Protein AF-A0A0F9I7W4-F1 (afdb_monomer_lite)

Foldseek 3Di:
DDDDPQFDADPVGFTKKWFPQLDWDWDDDPNDIWIQCHAPSITITGHDPVGVVVLQPDFDDDPPDDTHGGMDGDGPVSCVCRVCSNDD

Secondary structure (DSSP, 8-state):
-PPPTTS-B-TTSPEEEEETT-S-EEEEETTEEEEEEEETTEEEEEE-TTTHHHHHT-EE--TTS--EE-EEEPPHHHHHHHHTTT--

Sequence (88 aa):
MTIPETAQRNAIGQIALKNLRRRPMAAQCKNKTFVFASWVDIAIAWVDEEDVPCLLLKKHQCCGGNKKKIIAYATEDDVRRWTNKGGR

Radius of gyration: 12.92 Å; chains: 1; bounding box: 27×24×36 Å

pLDDT: mean 89.36, std 9.3, range [55.22, 97.19]

Organism: NCBI:txid412755

Structure (mmCIF, N/CA/C/O backbone):
data_AF-A0A0F9I7W4-F1
#
_entry.id   AF-A0A0F9I7W4-F1
#
loop_
_atom_site.group_PDB
_atom_site.id
_atom_site.type_symbol
_atom_site.label_atom_id
_atom_site.label_alt_id
_atom_site.label_comp_id
_atom_site.label_asym_id
_atom_site.label_entity_id
_atom_site.label_seq_id
_atom_site.pdbx_PDB_ins_code
_atom_site.Cartn_x
_atom_site.Cartn_y
_atom_site.Cartn_z
_atom_site.occupancy
_atom_site.B_iso_or_equiv
_atom_site.auth_seq_id
_atom_site.auth_comp_id
_atom_site.auth_asym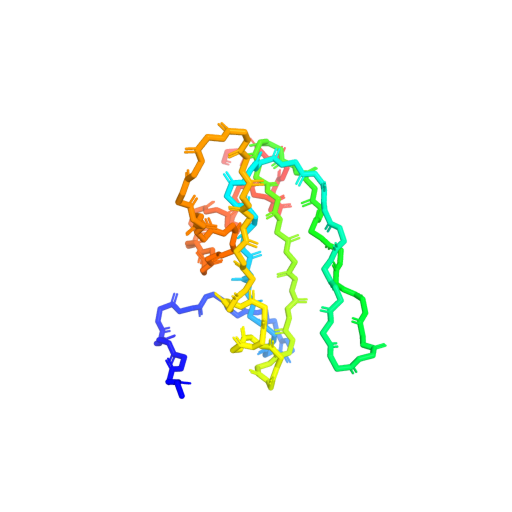_id
_atom_site.auth_atom_id
_atom_site.pdbx_PDB_model_num
ATOM 1 N N . MET A 1 1 ? -12.973 9.398 4.446 1.00 60.97 1 MET A N 1
ATOM 2 C CA . MET A 1 1 ? -11.750 9.707 3.672 1.00 60.97 1 MET A CA 1
ATOM 3 C C . MET A 1 1 ? -11.921 8.998 2.345 1.00 60.97 1 MET A C 1
ATOM 5 O O . MET A 1 1 ? -12.035 7.782 2.369 1.00 60.97 1 MET A O 1
ATOM 9 N N . THR A 1 2 ? -12.076 9.728 1.244 1.00 80.94 2 THR A N 1
ATOM 10 C CA . THR A 1 2 ? -12.359 9.128 -0.069 1.00 80.94 2 THR A CA 1
ATOM 11 C C . THR A 1 2 ? -11.065 8.600 -0.678 1.00 80.94 2 THR A C 1
ATOM 13 O O . THR A 1 2 ? -10.033 9.274 -0.612 1.00 80.94 2 THR A O 1
ATOM 16 N N . ILE A 1 3 ? -11.101 7.385 -1.219 1.00 85.50 3 ILE A N 1
ATOM 17 C CA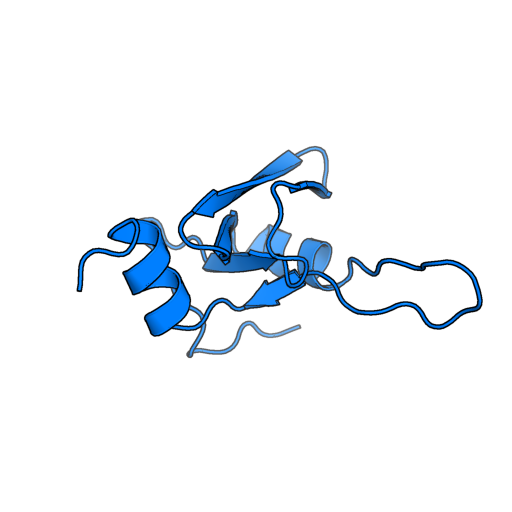 . ILE A 1 3 ? -9.967 6.796 -1.932 1.00 85.50 3 ILE A CA 1
ATOM 18 C C . ILE A 1 3 ? -9.886 7.462 -3.310 1.00 85.50 3 ILE A C 1
ATOM 20 O O . ILE A 1 3 ? -10.908 7.542 -3.988 1.00 85.50 3 ILE A O 1
ATOM 24 N N . PRO A 1 4 ? -8.718 7.983 -3.721 1.00 88.75 4 PRO A N 1
ATOM 25 C CA . PRO A 1 4 ? -8.585 8.632 -5.016 1.00 88.75 4 PRO A CA 1
ATOM 26 C C . PRO A 1 4 ? -8.738 7.610 -6.148 1.00 88.75 4 PRO A C 1
ATOM 28 O O . PRO A 1 4 ? -8.272 6.478 -6.031 1.00 88.75 4 PRO A O 1
ATOM 31 N N . GLU A 1 5 ? -9.320 8.028 -7.270 1.00 89.38 5 GLU A N 1
ATOM 32 C CA . GLU A 1 5 ? -9.491 7.177 -8.461 1.00 89.38 5 GLU A CA 1
ATOM 33 C C . GLU A 1 5 ? -8.154 6.711 -9.056 1.00 89.38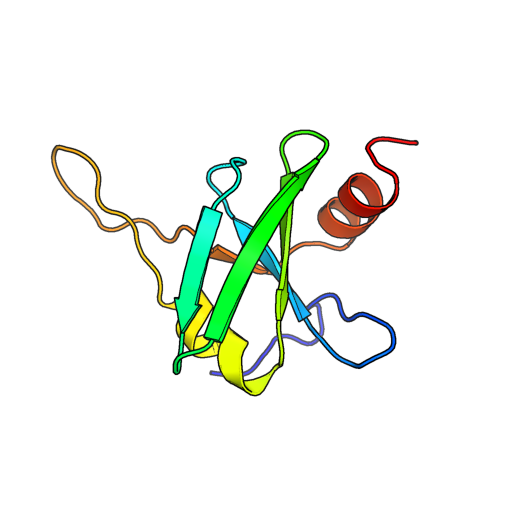 5 GLU A C 1
ATOM 35 O O . GLU A 1 5 ? -8.077 5.661 -9.681 1.00 89.38 5 GLU A O 1
ATOM 40 N N . THR A 1 6 ? -7.076 7.454 -8.799 1.00 89.94 6 THR A N 1
ATOM 41 C CA . THR A 1 6 ? -5.711 7.118 -9.228 1.00 89.94 6 THR A CA 1
ATOM 42 C C . THR A 1 6 ? -5.058 6.005 -8.399 1.00 89.94 6 THR A C 1
ATOM 44 O O . THR A 1 6 ? -3.933 5.590 -8.700 1.00 89.94 6 THR A O 1
ATOM 47 N N . ALA A 1 7 ? -5.725 5.522 -7.343 1.00 91.62 7 ALA A N 1
ATOM 48 C CA . ALA A 1 7 ? -5.233 4.421 -6.527 1.00 91.62 7 ALA A CA 1
ATOM 49 C C . ALA A 1 7 ? -5.171 3.125 -7.346 1.00 91.62 7 ALA A C 1
ATOM 51 O O . ALA A 1 7 ? -6.156 2.694 -7.941 1.00 91.62 7 ALA A O 1
ATOM 52 N N . GLN A 1 8 ? -4.008 2.479 -7.332 1.00 96.06 8 GLN A N 1
ATOM 53 C CA . GLN A 1 8 ? -3.792 1.241 -8.073 1.00 96.06 8 GLN A CA 1
ATOM 54 C C . GLN A 1 8 ? -4.540 0.083 -7.418 1.00 96.06 8 GLN A C 1
ATOM 56 O O . GLN A 1 8 ? -4.391 -0.148 -6.213 1.00 96.06 8 GLN A O 1
ATOM 61 N N . ARG A 1 9 ? -5.320 -0.646 -8.221 1.00 96.06 9 ARG A N 1
ATOM 62 C CA . ARG A 1 9 ? -6.146 -1.775 -7.785 1.00 96.06 9 ARG A CA 1
ATOM 63 C C . ARG A 1 9 ? -5.708 -3.064 -8.472 1.00 96.06 9 ARG A C 1
ATOM 65 O O . ARG A 1 9 ? -5.346 -3.043 -9.644 1.00 96.06 9 ARG A O 1
ATOM 72 N N . ASN A 1 10 ? -5.742 -4.180 -7.752 1.00 94.25 10 ASN A N 1
ATOM 73 C CA . ASN A 1 10 ? -5.560 -5.502 -8.356 1.00 94.25 10 ASN A CA 1
ATOM 74 C C . ASN A 1 10 ? -6.901 -6.072 -8.866 1.00 94.25 10 ASN A C 1
ATOM 76 O O . ASN A 1 10 ? -7.958 -5.465 -8.695 1.00 94.25 10 ASN A O 1
ATOM 80 N N . ALA A 1 11 ? -6.863 -7.264 -9.470 1.00 92.94 11 ALA A N 1
ATOM 81 C CA . ALA A 1 11 ? -8.034 -7.911 -10.076 1.00 92.94 11 ALA A CA 1
ATOM 82 C C . ALA A 1 11 ? -9.189 -8.201 -9.097 1.00 92.94 11 ALA A C 1
ATOM 84 O O . ALA A 1 11 ? -10.325 -8.363 -9.528 1.00 92.94 11 ALA A O 1
ATOM 85 N N . ILE A 1 12 ? -8.910 -8.255 -7.793 1.00 94.00 12 ILE A N 1
ATOM 86 C CA . ILE A 1 12 ? -9.907 -8.497 -6.740 1.00 94.00 12 ILE A CA 1
ATOM 87 C C . ILE A 1 12 ? -10.305 -7.210 -5.999 1.00 94.00 12 ILE A C 1
ATOM 89 O O . ILE A 1 12 ? -10.957 -7.267 -4.962 1.00 94.00 12 ILE A O 1
ATOM 93 N N . GLY A 1 13 ? -9.922 -6.039 -6.519 1.00 92.44 13 GLY A N 1
ATOM 94 C CA . GLY A 1 13 ? -10.340 -4.735 -6.000 1.00 92.44 13 GLY A CA 1
ATOM 95 C C . GLY A 1 13 ? -9.530 -4.203 -4.815 1.00 92.44 13 GLY A C 1
ATOM 96 O O . GLY A 1 13 ? -9.846 -3.124 -4.310 1.00 92.44 13 GLY A O 1
ATOM 97 N N . GLN A 1 14 ? -8.473 -4.899 -4.389 1.00 96.06 14 GLN A N 1
ATOM 98 C CA . GLN A 1 14 ? -7.588 -4.421 -3.325 1.00 96.06 14 GLN A CA 1
ATOM 99 C C . GLN A 1 14 ? -6.685 -3.304 -3.825 1.00 96.06 14 GLN A C 1
ATOM 101 O O . GLN A 1 14 ? -6.259 -3.299 -4.977 1.00 96.06 14 GLN A O 1
ATOM 106 N N . ILE A 1 15 ? -6.330 -2.395 -2.927 1.00 97.19 15 ILE A N 1
ATOM 107 C CA . ILE A 1 15 ? -5.573 -1.188 -3.229 1.00 97.19 15 ILE A CA 1
ATOM 108 C C . ILE A 1 15 ? -4.116 -1.359 -2.814 1.00 97.19 15 ILE A C 1
ATOM 110 O O . ILE A 1 15 ? -3.819 -1.817 -1.708 1.00 97.19 15 ILE A O 1
ATOM 114 N N . ALA A 1 16 ? -3.197 -0.951 -3.687 1.00 96.94 16 ALA A N 1
ATOM 115 C CA . ALA A 1 16 ? -1.775 -0.945 -3.383 1.00 96.94 16 ALA A CA 1
ATOM 116 C C . ALA A 1 16 ? -1.412 0.233 -2.472 1.00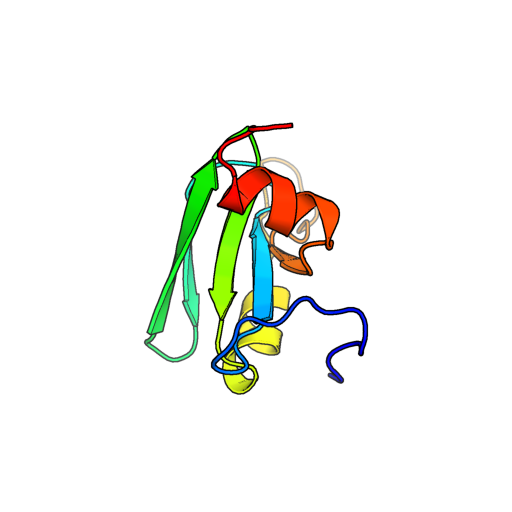 96.94 16 ALA A C 1
ATOM 118 O O . ALA A 1 16 ? -1.508 1.407 -2.851 1.00 96.94 16 ALA A O 1
ATOM 119 N N . LEU A 1 17 ? -0.901 -0.085 -1.286 1.00 96.81 17 LEU A N 1
ATOM 120 C CA . LEU A 1 17 ? -0.246 0.879 -0.411 1.00 96.81 17 LEU A CA 1
ATOM 121 C C . LEU A 1 17 ? 1.249 0.597 -0.357 1.00 96.81 17 LEU A C 1
ATOM 123 O O . LEU A 1 17 ? 1.668 -0.556 -0.289 1.00 96.81 17 LEU A O 1
ATOM 127 N N . LYS A 1 18 ? 2.058 1.657 -0.306 1.00 96.00 18 LYS A N 1
ATOM 128 C CA . LYS A 1 18 ? 3.507 1.566 -0.133 1.00 96.00 18 LYS A CA 1
ATOM 129 C C . LYS A 1 18 ? 3.967 2.057 1.229 1.00 96.00 18 LYS A C 1
ATOM 131 O O . LYS A 1 18 ? 3.475 3.061 1.746 1.00 96.00 18 LYS A O 1
ATOM 136 N N . ASN A 1 19 ? 4.978 1.389 1.771 1.00 95.12 19 ASN A N 1
ATOM 137 C CA . ASN A 1 19 ? 5.745 1.860 2.911 1.00 95.12 19 ASN A CA 1
ATOM 138 C C . ASN A 1 19 ? 6.867 2.792 2.428 1.00 95.12 19 ASN A C 1
ATOM 140 O O . ASN A 1 19 ? 7.810 2.377 1.751 1.00 95.12 19 ASN A O 1
ATOM 144 N N . LEU A 1 20 ? 6.803 4.055 2.844 1.00 93.19 20 LEU A N 1
ATOM 145 C CA . LEU A 1 20 ? 7.755 5.106 2.479 1.00 93.19 20 LEU A CA 1
ATOM 146 C C . LEU A 1 20 ? 9.167 4.863 3.026 1.00 93.19 20 LEU A C 1
ATOM 148 O O . LEU A 1 20 ? 10.121 5.477 2.555 1.00 93.19 20 LEU A O 1
ATOM 152 N N . ARG A 1 21 ? 9.322 3.961 4.002 1.00 89.38 21 ARG A N 1
ATOM 153 C CA . ARG A 1 21 ? 10.633 3.582 4.546 1.00 89.38 21 ARG A CA 1
ATOM 154 C C . ARG A 1 21 ? 11.400 2.587 3.675 1.00 89.38 21 ARG A C 1
ATOM 156 O O . ARG A 1 21 ? 12.534 2.286 4.033 1.00 89.38 21 ARG A O 1
ATOM 163 N N . ARG A 1 22 ? 10.806 2.081 2.581 1.00 88.88 22 ARG A N 1
ATOM 164 C CA . ARG A 1 22 ? 11.451 1.153 1.626 1.00 88.88 22 ARG A CA 1
ATOM 165 C C . ARG A 1 22 ? 12.019 -0.114 2.278 1.00 88.88 22 ARG A C 1
ATOM 167 O O . ARG A 1 22 ? 13.023 -0.661 1.846 1.00 88.88 22 ARG A O 1
ATOM 174 N N . ARG A 1 23 ? 11.407 -0.548 3.380 1.00 88.94 23 ARG A N 1
ATOM 175 C CA . ARG A 1 23 ? 11.800 -1.745 4.129 1.00 88.94 23 ARG A CA 1
ATOM 176 C C . ARG A 1 23 ? 10.570 -2.602 4.391 1.00 88.94 23 ARG A C 1
ATOM 178 O O . ARG A 1 23 ? 9.474 -2.036 4.509 1.00 88.94 23 ARG A O 1
ATOM 185 N N . PRO A 1 24 ? 10.736 -3.926 4.537 1.00 91.88 24 PRO A N 1
ATOM 186 C CA . PRO A 1 24 ? 9.658 -4.783 4.990 1.00 91.88 24 PRO A CA 1
ATOM 187 C C . PRO A 1 24 ? 9.066 -4.270 6.302 1.00 91.88 24 PRO A C 1
ATOM 189 O O . PRO A 1 24 ? 9.794 -3.832 7.197 1.00 91.88 24 PRO A O 1
ATOM 192 N N . MET A 1 25 ? 7.742 -4.284 6.405 1.00 93.19 25 MET A N 1
ATOM 193 C CA . MET A 1 25 ? 7.037 -3.829 7.600 1.00 93.19 25 MET A CA 1
ATOM 194 C C . MET A 1 25 ? 5.714 -4.569 7.735 1.00 93.19 25 MET A C 1
ATOM 196 O O . MET A 1 25 ? 4.969 -4.683 6.767 1.00 93.19 25 MET A O 1
ATOM 200 N N . ALA A 1 26 ? 5.400 -5.011 8.948 1.00 93.81 26 ALA A N 1
ATOM 201 C CA . ALA A 1 26 ? 4.062 -5.455 9.301 1.00 93.81 26 ALA A CA 1
ATOM 202 C C . ALA A 1 26 ? 3.285 -4.284 9.917 1.00 93.81 26 ALA A C 1
ATOM 204 O O . ALA A 1 26 ? 3.780 -3.606 10.820 1.00 93.81 26 ALA A O 1
ATOM 205 N N . ALA A 1 27 ? 2.069 -4.038 9.435 1.00 93.19 27 ALA A N 1
ATOM 206 C CA . ALA A 1 27 ? 1.158 -3.054 10.000 1.00 93.19 27 ALA A CA 1
ATOM 207 C C . ALA A 1 27 ? -0.133 -3.737 10.441 1.00 93.19 27 ALA A C 1
ATOM 209 O O . ALA A 1 27 ? -0.813 -4.372 9.641 1.00 93.19 27 ALA A O 1
ATOM 210 N N . GLN A 1 28 ? -0.487 -3.572 11.712 1.00 93.38 28 GLN A N 1
ATOM 211 C CA . GLN A 1 28 ? -1.764 -4.048 12.233 1.00 93.38 28 GLN A CA 1
ATOM 212 C C . GLN A 1 28 ? -2.853 -2.989 12.088 1.00 93.38 28 GLN A C 1
ATOM 214 O O . GLN A 1 28 ? -2.644 -1.817 12.440 1.00 93.38 28 GLN A O 1
ATOM 219 N N . CYS A 1 29 ? -4.013 -3.427 11.613 1.00 92.75 29 CYS A N 1
ATOM 220 C CA . CYS A 1 29 ? -5.234 -2.645 11.522 1.00 92.75 29 CYS A CA 1
ATOM 221 C C . CYS A 1 29 ? -6.454 -3.562 11.693 1.00 92.75 29 CYS A C 1
ATOM 223 O O . CYS A 1 29 ? -6.500 -4.609 11.060 1.00 92.75 29 CYS A O 1
ATOM 225 N N . LYS A 1 30 ? -7.427 -3.178 12.535 1.00 88.62 30 LYS A N 1
ATOM 226 C CA . LYS A 1 30 ? -8.678 -3.932 12.777 1.00 88.62 30 LYS A CA 1
ATOM 227 C C . LYS A 1 30 ? -8.468 -5.451 12.945 1.00 88.62 30 LYS A C 1
ATOM 229 O O . LYS A 1 30 ? -9.143 -6.253 12.314 1.00 88.62 30 LYS A O 1
ATOM 234 N N . ASN A 1 31 ? -7.490 -5.848 13.761 1.00 90.50 31 ASN A N 1
ATOM 235 C CA . ASN A 1 31 ? -7.086 -7.247 13.993 1.00 90.50 31 ASN A CA 1
ATOM 236 C C . ASN A 1 31 ? -6.531 -8.013 12.774 1.00 90.50 31 ASN A C 1
ATOM 238 O O . ASN A 1 31 ? -6.164 -9.177 12.910 1.00 90.50 31 ASN A O 1
ATOM 242 N N . LYS A 1 32 ? -6.383 -7.373 11.611 1.00 93.62 32 LYS A N 1
ATOM 243 C CA . LYS A 1 32 ? -5.643 -7.902 10.463 1.00 93.62 32 LYS A CA 1
ATOM 244 C C . LYS A 1 32 ? -4.191 -7.416 10.506 1.00 93.62 32 LYS A C 1
ATOM 246 O O . LYS A 1 32 ? -3.897 -6.301 10.953 1.00 93.62 32 LYS A O 1
ATOM 251 N N . THR A 1 33 ? -3.270 -8.249 10.024 1.00 95.00 33 THR A N 1
ATOM 252 C CA . THR A 1 33 ? -1.857 -7.885 9.845 1.00 95.00 33 THR A CA 1
ATOM 253 C C . THR A 1 33 ? -1.542 -7.805 8.359 1.00 95.00 33 THR A C 1
ATOM 255 O O . THR A 1 33 ? -1.661 -8.794 7.645 1.00 95.00 33 THR A O 1
ATOM 258 N N . PHE A 1 34 ? -1.105 -6.633 7.909 1.00 95.12 34 PHE A N 1
ATOM 259 C CA . PHE A 1 34 ? -0.712 -6.379 6.527 1.00 95.12 34 PHE A CA 1
ATOM 260 C C . PHE A 1 34 ? 0.808 -6.362 6.422 1.00 95.12 34 PHE A C 1
ATOM 262 O O . PHE A 1 34 ? 1.473 -5.586 7.115 1.00 95.12 34 PHE A O 1
ATOM 269 N N . VAL A 1 35 ? 1.359 -7.209 5.557 1.00 95.19 35 VAL A N 1
ATOM 270 C CA . VAL A 1 35 ? 2.804 -7.310 5.336 1.00 95.19 35 VAL A CA 1
ATOM 271 C C . VAL A 1 35 ? 3.172 -6.537 4.077 1.00 95.19 35 VAL A C 1
ATOM 273 O O . VAL A 1 35 ? 2.806 -6.919 2.970 1.00 95.19 35 VAL A O 1
ATOM 276 N N . PHE A 1 36 ? 3.922 -5.451 4.249 1.00 95.81 36 PHE A N 1
ATOM 277 C CA . PHE A 1 36 ? 4.521 -4.700 3.152 1.00 95.81 36 PHE A CA 1
ATOM 278 C C . PHE A 1 36 ? 5.786 -5.428 2.712 1.00 95.81 36 PHE A C 1
ATOM 280 O O . PHE A 1 36 ? 6.835 -5.281 3.342 1.00 95.81 36 PHE A O 1
ATOM 287 N N . ALA A 1 37 ? 5.687 -6.238 1.661 1.00 93.62 37 ALA A N 1
ATOM 288 C CA . ALA A 1 37 ? 6.823 -6.982 1.132 1.00 93.62 37 ALA A CA 1
ATOM 289 C C . ALA A 1 37 ? 7.697 -6.067 0.266 1.00 93.62 37 ALA A C 1
ATOM 291 O O . ALA A 1 37 ? 7.183 -5.282 -0.532 1.00 93.62 37 ALA A O 1
ATOM 292 N N . SER A 1 38 ? 9.017 -6.156 0.437 1.00 92.38 38 SER A N 1
ATOM 293 C CA . SER A 1 38 ? 9.979 -5.266 -0.216 1.00 92.38 38 SER A CA 1
ATOM 294 C C . SER A 1 38 ? 10.625 -5.921 -1.430 1.00 92.38 38 SER A C 1
ATOM 296 O O . SER A 1 38 ? 11.242 -6.972 -1.296 1.00 92.38 38 SER A O 1
ATOM 298 N N . TRP A 1 39 ? 10.554 -5.251 -2.578 1.00 90.50 39 TRP A N 1
ATOM 299 C CA . TRP A 1 39 ? 11.262 -5.590 -3.811 1.00 90.50 39 TRP A CA 1
ATOM 300 C C . TRP A 1 39 ? 11.761 -4.304 -4.466 1.00 90.50 39 TRP A C 1
ATOM 302 O O . TRP A 1 39 ? 11.024 -3.325 -4.531 1.00 90.50 39 TRP A O 1
ATOM 312 N N . VAL A 1 40 ? 12.994 -4.300 -4.981 1.00 86.94 40 VAL A N 1
ATOM 313 C CA . VAL A 1 40 ? 13.557 -3.156 -5.734 1.00 86.94 40 VAL A CA 1
ATOM 314 C C . VAL A 1 40 ? 13.497 -1.818 -4.967 1.00 86.94 40 VAL A C 1
ATOM 316 O O . VAL A 1 40 ? 13.167 -0.781 -5.536 1.00 86.94 40 VAL A O 1
ATOM 319 N N . ASP A 1 41 ? 13.765 -1.839 -3.658 1.00 87.81 41 ASP A N 1
ATOM 320 C CA . ASP A 1 41 ? 13.617 -0.686 -2.747 1.00 87.81 41 ASP A CA 1
ATOM 321 C C . ASP A 1 41 ? 12.193 -0.104 -2.651 1.00 87.81 41 ASP A C 1
ATOM 323 O O . ASP A 1 41 ? 11.991 1.042 -2.239 1.00 87.81 41 ASP A O 1
ATOM 327 N N . ILE A 1 42 ? 11.177 -0.892 -2.996 1.00 91.75 42 ILE A N 1
ATOM 328 C CA . ILE A 1 42 ? 9.764 -0.537 -2.885 1.00 91.75 42 ILE A CA 1
ATOM 329 C C . ILE A 1 42 ? 9.094 -1.591 -2.006 1.00 91.75 42 ILE A C 1
ATOM 331 O O . ILE A 1 42 ? 9.206 -2.785 -2.260 1.00 91.75 42 ILE A O 1
ATOM 335 N N . ALA A 1 43 ? 8.387 -1.166 -0.961 1.00 95.50 43 ALA A N 1
ATOM 336 C CA . ALA A 1 43 ? 7.656 -2.073 -0.083 1.00 95.50 43 ALA A CA 1
ATOM 337 C C . ALA A 1 43 ? 6.151 -1.844 -0.230 1.00 95.50 43 ALA A C 1
ATOM 339 O O . ALA A 1 43 ? 5.679 -0.778 0.159 1.00 95.50 43 ALA A O 1
ATOM 340 N N . ILE A 1 44 ? 5.419 -2.817 -0.785 1.00 95.94 44 ILE A N 1
ATOM 341 C CA . ILE A 1 44 ? 3.980 -2.721 -1.091 1.00 95.94 44 ILE A CA 1
ATOM 342 C C . ILE A 1 44 ? 3.198 -3.806 -0.353 1.00 95.94 44 ILE A C 1
ATOM 344 O O . ILE A 1 44 ? 3.690 -4.917 -0.153 1.00 95.94 44 ILE A O 1
ATOM 348 N N . ALA A 1 45 ? 1.973 -3.465 0.041 1.00 96.44 45 ALA A N 1
ATOM 349 C CA . ALA A 1 45 ? 0.935 -4.407 0.435 1.00 96.44 45 ALA A CA 1
ATOM 350 C C . ALA A 1 45 ? -0.340 -4.134 -0.376 1.00 96.44 45 ALA A C 1
ATOM 352 O O . ALA A 1 45 ? -0.691 -2.973 -0.609 1.00 96.44 45 ALA A O 1
ATOM 353 N N . TRP A 1 46 ? -1.038 -5.201 -0.765 1.00 96.38 46 TRP A N 1
ATOM 354 C CA . TRP A 1 46 ? -2.416 -5.129 -1.250 1.00 96.38 46 TRP A CA 1
ATOM 355 C C . TRP A 1 46 ? -3.359 -5.122 -0.050 1.00 96.38 46 TRP A C 1
ATOM 357 O O . TRP A 1 46 ? -3.211 -5.938 0.861 1.00 96.38 46 TRP A O 1
ATOM 367 N N . VAL A 1 47 ? -4.277 -4.160 -0.016 1.00 96.12 47 VAL A N 1
ATOM 368 C CA . VAL A 1 47 ? -5.112 -3.870 1.153 1.00 96.12 47 VAL A CA 1
ATOM 369 C C . VAL A 1 47 ? -6.563 -3.727 0.719 1.00 96.12 47 VAL A C 1
ATOM 371 O O . VAL A 1 47 ? -6.850 -3.044 -0.263 1.00 96.12 47 VAL A O 1
ATOM 374 N N . ASP A 1 48 ? -7.480 -4.327 1.471 1.00 95.31 48 ASP A N 1
ATOM 375 C CA . ASP A 1 48 ? -8.913 -4.131 1.263 1.00 95.31 48 ASP A CA 1
ATOM 376 C C . ASP A 1 48 ? -9.291 -2.654 1.458 1.00 95.31 48 ASP A C 1
ATOM 378 O O . ASP A 1 48 ? -8.777 -1.963 2.342 1.00 95.31 48 ASP A O 1
ATOM 382 N N . GLU A 1 49 ? -10.215 -2.158 0.638 1.00 93.94 49 GLU A N 1
ATOM 383 C CA . GLU A 1 49 ? -10.635 -0.751 0.638 1.00 93.94 49 GLU A CA 1
ATOM 384 C C . GLU A 1 49 ? -11.085 -0.263 2.026 1.00 93.94 49 GLU A C 1
ATOM 386 O O . GLU A 1 49 ? -10.734 0.843 2.446 1.00 93.94 49 GLU A O 1
ATOM 391 N N . GLU A 1 50 ? -11.756 -1.122 2.792 1.00 93.88 50 GLU A N 1
ATOM 392 C CA . GLU A 1 50 ? -12.192 -0.828 4.158 1.00 93.88 50 GLU A CA 1
ATOM 393 C C . GLU A 1 50 ? -11.041 -0.519 5.134 1.00 93.88 50 GLU A C 1
ATOM 395 O O . GLU A 1 50 ? -11.240 0.196 6.125 1.00 93.88 50 GLU A O 1
ATOM 400 N N . ASP A 1 51 ? -9.838 -1.037 4.883 1.00 95.00 51 ASP A N 1
ATOM 401 C CA . ASP A 1 51 ? -8.693 -0.973 5.797 1.00 95.00 51 ASP A CA 1
ATOM 402 C C . ASP A 1 51 ? -7.659 0.086 5.395 1.00 95.00 51 ASP A C 1
ATOM 404 O O . ASP A 1 51 ? -6.827 0.500 6.215 1.00 95.00 51 ASP A O 1
ATOM 408 N N . VAL A 1 52 ? -7.765 0.617 4.173 1.00 94.44 52 VAL A N 1
ATOM 409 C CA . VAL A 1 52 ? -6.911 1.695 3.656 1.00 94.44 52 VAL A CA 1
ATOM 410 C C . VAL A 1 5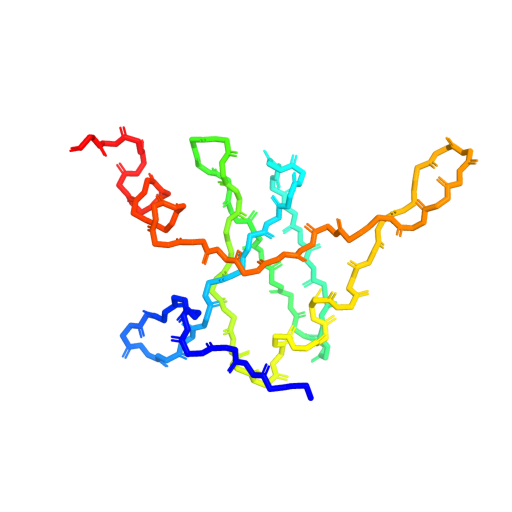2 ? -6.862 2.914 4.589 1.00 94.44 52 VAL A C 1
ATOM 412 O O . VAL A 1 52 ? -5.751 3.340 4.931 1.00 94.44 52 VAL A O 1
ATOM 415 N N . PRO A 1 53 ? -7.991 3.481 5.073 1.00 93.94 53 PRO A N 1
ATOM 416 C CA . PRO A 1 53 ? -7.943 4.677 5.916 1.00 93.94 53 PRO A CA 1
ATOM 417 C C . PRO A 1 53 ? -7.152 4.455 7.208 1.00 93.94 53 PRO A C 1
ATOM 419 O O . PRO A 1 53 ? -6.371 5.305 7.630 1.00 93.94 53 PRO A O 1
ATOM 422 N N . CYS A 1 54 ? -7.306 3.282 7.816 1.00 93.38 54 CYS A N 1
ATOM 423 C CA . CYS A 1 54 ? -6.640 2.915 9.058 1.00 93.38 54 CYS A CA 1
ATOM 424 C C . CYS A 1 54 ? -5.120 2.770 8.887 1.00 93.38 54 CYS A C 1
ATOM 426 O O . CYS A 1 54 ? -4.352 3.221 9.744 1.00 93.38 54 CYS A O 1
ATOM 428 N N . LEU A 1 55 ? -4.665 2.209 7.763 1.00 94.19 55 LEU A N 1
ATOM 429 C CA . LEU A 1 55 ? -3.238 2.126 7.445 1.00 94.19 55 LEU A CA 1
ATOM 430 C C . LEU A 1 55 ? -2.640 3.497 7.097 1.00 94.19 55 LEU A C 1
ATOM 432 O O . LEU A 1 55 ? -1.552 3.820 7.569 1.00 94.19 55 LEU A O 1
ATOM 436 N N . LEU A 1 56 ? -3.353 4.350 6.356 1.00 93.75 56 LEU A N 1
ATOM 437 C CA . LEU A 1 56 ? -2.883 5.701 6.009 1.00 93.75 56 LEU A CA 1
ATOM 438 C C . LEU A 1 56 ? -2.734 6.639 7.220 1.00 93.75 56 LEU A C 1
ATOM 440 O O . LEU A 1 56 ? -1.986 7.620 7.163 1.00 93.75 56 LEU A O 1
ATOM 444 N N . LEU A 1 57 ? -3.409 6.338 8.332 1.00 92.25 57 LEU A N 1
ATOM 445 C CA . LEU A 1 57 ? -3.254 7.060 9.596 1.00 92.25 57 LEU A CA 1
ATOM 446 C C . LEU A 1 57 ? -1.964 6.698 10.347 1.00 92.25 57 LEU A C 1
ATOM 448 O O . LEU A 1 57 ? -1.582 7.418 11.276 1.00 92.25 57 LEU A O 1
ATOM 452 N N . LYS A 1 58 ? -1.264 5.621 9.959 1.00 89.19 58 LYS A N 1
ATOM 453 C CA . LYS A 1 58 ? -0.015 5.213 10.610 1.00 89.19 58 LYS A CA 1
ATOM 454 C C . LYS A 1 58 ? 1.063 6.271 10.396 1.00 89.19 58 LYS A C 1
ATOM 456 O O . LYS A 1 58 ? 1.439 6.633 9.277 1.00 89.19 58 LYS A O 1
ATOM 461 N N . LYS A 1 59 ? 1.611 6.732 11.515 1.00 87.94 59 LYS A N 1
ATOM 462 C CA . LYS A 1 59 ? 2.757 7.632 11.554 1.00 87.94 59 LYS A CA 1
ATOM 463 C C . LYS A 1 59 ? 3.864 7.003 12.380 1.00 87.94 59 LYS A C 1
ATOM 465 O O . LYS A 1 59 ? 3.594 6.308 13.355 1.00 87.94 59 LYS A O 1
ATOM 470 N N . HIS A 1 60 ? 5.102 7.282 12.007 1.00 83.75 60 HIS A N 1
ATOM 471 C CA . HIS A 1 60 ? 6.272 6.889 12.777 1.00 83.75 60 HIS A CA 1
ATOM 472 C C . HIS A 1 60 ? 6.964 8.131 13.325 1.00 83.75 60 HIS A C 1
ATOM 474 O O . HIS A 1 60 ? 7.047 9.162 12.653 1.00 83.75 60 HIS A O 1
ATOM 480 N N . GLN A 1 61 ? 7.448 8.021 14.554 1.00 77.06 61 GLN A N 1
ATOM 481 C CA . GLN A 1 61 ? 8.251 9.032 15.222 1.00 77.06 61 GLN A CA 1
ATOM 482 C C . GLN A 1 61 ? 9.648 8.449 15.418 1.00 77.06 61 GLN A C 1
ATOM 484 O O . GLN A 1 61 ? 9.776 7.323 15.888 1.00 77.06 61 GLN A O 1
ATOM 489 N N . CYS A 1 62 ? 10.674 9.208 15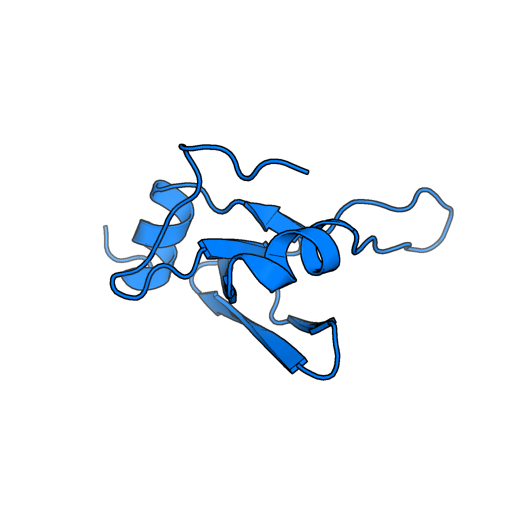.041 1.00 65.50 62 CYS A N 1
ATOM 490 C CA . CYS A 1 62 ? 12.065 8.906 15.371 1.00 65.50 62 CYS A CA 1
ATOM 491 C C . CYS A 1 62 ? 12.634 10.043 16.237 1.00 65.50 62 CYS A C 1
ATOM 493 O O . CYS A 1 62 ? 12.086 11.149 16.226 1.00 65.50 62 CYS A O 1
ATOM 495 N N . CYS A 1 63 ? 13.686 9.733 16.998 1.00 63.09 63 CYS A N 1
ATOM 496 C CA . CYS A 1 63 ? 14.396 10.564 17.974 1.00 63.09 63 CYS A CA 1
ATOM 497 C C . CYS A 1 63 ? 14.381 12.066 17.630 1.00 63.09 63 CYS A C 1
ATOM 499 O O . CYS A 1 63 ? 15.011 12.483 16.663 1.00 63.09 63 CYS A O 1
ATOM 501 N N . GLY A 1 64 ? 13.658 12.869 18.420 1.00 67.31 64 GLY A N 1
ATOM 502 C CA . GLY A 1 64 ? 13.683 14.337 18.333 1.00 67.31 64 GLY A CA 1
ATOM 503 C C . GLY A 1 64 ? 12.438 15.033 17.766 1.00 67.31 64 GLY A C 1
ATOM 504 O O . GLY A 1 64 ? 12.329 16.243 17.914 1.00 67.31 64 GLY A O 1
ATOM 505 N N . GLY A 1 65 ? 11.455 14.316 17.207 1.00 70.19 65 GLY A N 1
ATOM 506 C CA . GLY A 1 65 ? 10.120 14.890 16.967 1.00 70.19 65 GLY A CA 1
ATOM 507 C C . GLY A 1 65 ? 9.616 14.911 15.520 1.00 70.19 65 GLY A C 1
ATOM 508 O O . GLY A 1 65 ? 10.318 14.605 14.562 1.00 70.19 65 GLY A O 1
ATOM 509 N N . ASN A 1 66 ? 8.330 15.254 15.414 1.00 71.69 66 ASN A N 1
ATOM 510 C CA . ASN A 1 66 ? 7.420 15.158 14.268 1.00 71.69 66 ASN A CA 1
ATOM 511 C C . ASN A 1 66 ? 7.103 13.740 13.758 1.00 71.69 66 ASN A C 1
ATOM 513 O O . ASN A 1 66 ? 7.921 13.011 13.200 1.00 71.69 66 ASN A O 1
ATOM 517 N N . LYS A 1 67 ? 5.821 13.378 13.906 1.00 81.88 67 LYS A N 1
ATOM 518 C CA . LYS A 1 67 ? 5.227 12.138 13.399 1.00 81.88 67 LYS A CA 1
ATOM 519 C C . LYS A 1 67 ? 5.126 12.206 11.872 1.00 81.88 67 LYS A C 1
ATOM 521 O O . LYS A 1 67 ? 4.247 12.889 11.343 1.00 81.88 67 LYS A O 1
ATOM 526 N N . LYS A 1 68 ? 5.987 11.475 11.161 1.00 85.75 68 LYS A N 1
ATOM 527 C CA . LYS A 1 68 ? 5.953 11.385 9.694 1.00 85.75 68 LYS A CA 1
ATOM 528 C C . LYS A 1 68 ? 4.992 10.288 9.252 1.00 85.75 68 LYS A C 1
ATOM 530 O O . LYS A 1 68 ? 4.938 9.222 9.867 1.00 85.75 68 LYS A O 1
ATOM 535 N N . LYS A 1 69 ? 4.241 10.538 8.177 1.00 90.19 69 LYS A N 1
ATOM 536 C CA . LYS A 1 69 ? 3.485 9.479 7.498 1.00 90.19 69 LYS A CA 1
ATOM 537 C C . LYS A 1 69 ? 4.475 8.445 6.973 1.00 90.19 69 LYS A C 1
ATOM 539 O O . LYS A 1 69 ? 5.517 8.811 6.435 1.00 90.19 69 LYS A O 1
ATOM 544 N N . ILE A 1 70 ? 4.149 7.173 7.158 1.00 92.44 70 ILE A N 1
ATOM 545 C CA . ILE A 1 70 ? 4.985 6.058 6.695 1.00 92.44 70 ILE A CA 1
ATOM 546 C C . ILE A 1 70 ? 4.314 5.217 5.619 1.00 92.44 70 ILE A C 1
ATOM 548 O O . ILE A 1 70 ? 5.001 4.453 4.956 1.00 92.44 70 ILE A O 1
ATOM 552 N N . ILE A 1 71 ? 3.008 5.378 5.416 1.00 95.00 71 ILE A N 1
ATOM 553 C CA . ILE A 1 71 ? 2.242 4.657 4.402 1.00 95.00 71 ILE A CA 1
ATOM 554 C C . ILE A 1 71 ? 1.584 5.681 3.475 1.00 95.00 71 ILE A C 1
ATOM 556 O O . ILE A 1 71 ? 1.091 6.715 3.933 1.00 95.00 71 ILE A O 1
ATOM 560 N N . ALA A 1 72 ? 1.608 5.402 2.175 1.00 95.56 72 ALA A N 1
ATOM 561 C CA . ALA A 1 72 ? 0.962 6.195 1.133 1.00 95.56 72 ALA A CA 1
ATOM 562 C C . ALA A 1 72 ? 0.397 5.277 0.041 1.00 95.56 72 ALA A C 1
ATOM 564 O O . ALA A 1 72 ? 0.729 4.094 0.002 1.00 95.56 72 ALA A O 1
ATOM 565 N N . TYR A 1 73 ? -0.416 5.821 -0.864 1.00 96.38 73 TYR A N 1
ATOM 566 C CA . TYR A 1 73 ? -0.794 5.109 -2.085 1.00 96.38 73 TYR A CA 1
ATOM 567 C C . TYR A 1 73 ? 0.445 4.827 -2.941 1.00 96.38 73 TYR A C 1
ATOM 569 O O . TYR A 1 73 ? 1.338 5.676 -3.055 1.00 96.38 73 TYR A O 1
ATOM 577 N N . ALA A 1 74 ? 0.511 3.624 -3.507 1.00 95.50 74 ALA A N 1
ATOM 578 C CA . ALA A 1 74 ? 1.502 3.305 -4.525 1.00 95.50 74 ALA A CA 1
ATOM 579 C C . ALA A 1 74 ? 1.092 3.941 -5.862 1.00 95.50 74 ALA A C 1
ATOM 581 O O . ALA A 1 74 ? -0.097 4.007 -6.181 1.00 95.50 74 ALA A O 1
ATOM 582 N N . THR A 1 75 ? 2.067 4.420 -6.632 1.00 95.00 75 THR A N 1
ATOM 583 C CA . THR A 1 75 ? 1.834 4.849 -8.016 1.00 95.00 75 THR A CA 1
ATOM 584 C C . THR A 1 75 ? 1.804 3.641 -8.950 1.00 95.00 75 THR A C 1
ATOM 586 O O . THR A 1 75 ? 2.210 2.541 -8.573 1.00 95.00 75 THR A O 1
ATOM 589 N N . GLU A 1 76 ? 1.360 3.843 -10.189 1.00 94.06 76 GLU A N 1
ATOM 590 C CA . GLU A 1 76 ? 1.425 2.808 -11.226 1.00 94.06 76 GLU A CA 1
ATOM 591 C C . GLU A 1 76 ? 2.860 2.294 -11.438 1.00 94.06 76 GLU A C 1
ATOM 593 O O . GLU A 1 76 ? 3.084 1.085 -11.448 1.00 94.06 76 GLU A O 1
ATOM 598 N N . ASP A 1 77 ? 3.854 3.190 -11.511 1.00 92.75 77 ASP A N 1
ATOM 599 C CA . ASP A 1 77 ? 5.258 2.785 -11.667 1.00 92.75 77 ASP A CA 1
ATOM 600 C C . ASP A 1 77 ? 5.782 2.008 -10.450 1.00 92.75 77 ASP A C 1
ATOM 602 O O . ASP A 1 77 ? 6.491 1.015 -10.627 1.00 92.75 77 ASP A O 1
ATOM 606 N N . ASP A 1 78 ? 5.387 2.389 -9.225 1.00 93.12 78 ASP A N 1
ATOM 607 C CA . ASP A 1 78 ? 5.748 1.633 -8.020 1.00 93.12 78 ASP A CA 1
ATOM 608 C C . ASP A 1 78 ? 5.237 0.187 -8.122 1.00 93.12 78 ASP A C 1
ATOM 610 O O . ASP A 1 78 ? 5.992 -0.761 -7.896 1.00 93.12 78 ASP A O 1
ATOM 614 N N . VAL A 1 79 ? 3.958 0.017 -8.482 1.00 92.94 79 VAL A N 1
ATOM 615 C CA . VAL A 1 79 ? 3.310 -1.297 -8.608 1.00 92.94 79 VAL A CA 1
ATOM 616 C C . VAL A 1 79 ? 3.938 -2.107 -9.736 1.00 92.94 79 VAL A C 1
ATOM 618 O O . VAL A 1 79 ? 4.259 -3.278 -9.527 1.00 92.94 79 VAL A O 1
ATOM 621 N N . ARG A 1 80 ? 4.168 -1.499 -10.905 1.00 92.81 80 ARG A N 1
ATOM 622 C CA . ARG A 1 80 ? 4.790 -2.152 -12.064 1.00 92.81 80 ARG A CA 1
ATOM 623 C C . ARG A 1 80 ? 6.185 -2.668 -11.723 1.00 92.81 80 ARG A C 1
ATOM 625 O O . ARG A 1 80 ? 6.469 -3.850 -11.908 1.00 92.81 80 ARG A O 1
ATOM 632 N N . ARG A 1 81 ? 7.047 -1.811 -11.163 1.00 91.19 81 ARG A N 1
ATOM 633 C CA . ARG A 1 81 ? 8.427 -2.172 -10.796 1.00 91.19 81 ARG A CA 1
ATOM 634 C C . ARG A 1 81 ? 8.480 -3.234 -9.706 1.00 91.19 81 ARG A C 1
ATOM 636 O O . ARG A 1 81 ? 9.307 -4.141 -9.784 1.00 91.19 81 ARG A O 1
ATOM 643 N N . TRP A 1 82 ? 7.606 -3.126 -8.709 1.00 92.19 82 TRP A N 1
ATOM 644 C CA . TRP A 1 82 ? 7.507 -4.092 -7.619 1.00 92.19 82 TRP A CA 1
ATOM 645 C C . TRP A 1 82 ? 7.029 -5.463 -8.116 1.00 92.19 82 TRP A C 1
ATOM 647 O O . TRP A 1 82 ? 7.656 -6.476 -7.812 1.00 92.19 82 TRP A O 1
ATOM 657 N N . THR A 1 83 ? 5.982 -5.491 -8.945 1.00 89.56 83 THR A N 1
ATOM 658 C CA . THR A 1 83 ? 5.410 -6.726 -9.513 1.00 89.56 83 THR A CA 1
ATOM 659 C C . THR A 1 83 ? 6.407 -7.430 -10.430 1.00 89.56 83 THR A C 1
ATOM 661 O O . THR A 1 83 ? 6.590 -8.642 -10.337 1.00 89.56 83 THR A O 1
ATOM 664 N N . ASN A 1 84 ? 7.132 -6.664 -11.249 1.00 88.75 84 ASN A N 1
ATOM 665 C CA . ASN A 1 84 ? 8.131 -7.195 -12.177 1.00 88.75 84 ASN A CA 1
ATOM 666 C C . ASN A 1 84 ? 9.500 -7.451 -11.523 1.00 88.75 84 ASN A C 1
ATOM 668 O O . ASN A 1 84 ? 10.456 -7.774 -12.226 1.00 88.75 84 ASN A O 1
ATOM 672 N N . LYS A 1 85 ? 9.639 -7.276 -10.199 1.00 82.56 85 LYS A N 1
ATOM 673 C CA . LYS A 1 85 ? 10.911 -7.406 -9.458 1.00 82.56 85 LYS A CA 1
ATOM 674 C C . LYS A 1 85 ? 12.072 -6.601 -10.068 1.00 82.56 85 LYS A C 1
ATOM 676 O O . LYS A 1 85 ? 13.228 -7.002 -9.975 1.00 82.56 85 LYS A O 1
ATOM 681 N N . GLY A 1 86 ? 11.777 -5.455 -10.681 1.00 68.38 86 GLY A N 1
ATOM 682 C CA . GLY A 1 86 ? 12.778 -4.592 -11.314 1.00 68.38 86 GLY A CA 1
ATOM 683 C C . GLY A 1 86 ? 13.070 -4.937 -12.775 1.00 68.38 86 GLY A C 1
ATOM 684 O O . GLY A 1 86 ? 13.943 -4.309 -13.370 1.00 68.38 86 GLY A O 1
ATOM 685 N N . GLY A 1 87 ? 12.328 -5.884 -13.358 1.00 59.47 87 GLY A N 1
ATOM 686 C CA . GLY A 1 87 ? 12.256 -6.077 -14.803 1.00 59.47 87 GLY A CA 1
ATOM 687 C C . GLY A 1 87 ? 11.734 -4.811 -15.484 1.00 59.47 87 GLY A C 1
ATOM 688 O O . GLY A 1 87 ? 10.753 -4.216 -15.028 1.00 59.47 87 GLY A O 1
ATOM 689 N N . ARG A 1 88 ? 12.460 -4.375 -16.513 1.00 55.22 88 ARG A N 1
ATOM 690 C CA . ARG A 1 88 ? 12.246 -3.116 -17.230 1.00 55.22 88 ARG A CA 1
ATOM 691 C C . ARG A 1 88 ? 11.010 -3.177 -18.120 1.00 55.22 88 ARG A C 1
ATOM 693 O O . ARG A 1 88 ? 10.857 -4.217 -18.793 1.00 55.22 88 ARG A O 1
#